Protein AF-A0A3P8VB24-F1 (afdb_monomer_lite)

Secondary structure (DSSP, 8-state):
-PPP------SSHHHHT-SSHHHHHHT--SSSPPPS---SPP-----GGGG-

InterPro domains:
  IPR036918 Pyruvate kinase, C-terminal domain superfamily [G3DSA:3.40.1380.20] (2-46)

Sequence (52 aa):
MALPDSFIQQQQLDASMADTFLEHLCLLDIDQEPITARNTSIICTIGECDNQ

Radius of gyration: 18.05 Å; chains: 1; bounding box: 48×22×46 Å

Foldseek 3Di:
DDDPPPPPQLALVVLVPDPDPVSSVVSDDPVGDHDPDDPDDDDDDDDPVVVD

Structure (mmCIF, N/CA/C/O backbone):
data_AF-A0A3P8VB24-F1
#
_entry.id   AF-A0A3P8VB24-F1
#
loop_
_atom_site.group_PDB
_atom_site.id
_atom_site.type_symbol
_atom_site.label_atom_id
_atom_site.label_alt_id
_atom_site.label_comp_id
_atom_site.label_asym_id
_atom_site.label_entity_id
_atom_site.label_seq_id
_atom_site.pdbx_PDB_ins_code
_atom_site.Cartn_x
_atom_site.Cartn_y
_atom_site.Cartn_z
_atom_site.occupancy
_atom_site.B_iso_or_equiv
_atom_site.auth_seq_id
_atom_site.auth_comp_id
_atom_site.auth_asym_id
_atom_site.auth_atom_id
_atom_site.pdbx_PDB_model_num
ATOM 1 N N . MET A 1 1 ? -30.568 13.831 -13.883 1.00 38.59 1 MET A N 1
ATOM 2 C CA . MET A 1 1 ? -29.391 14.540 -13.343 1.00 38.59 1 MET A CA 1
ATOM 3 C C . MET A 1 1 ? -28.790 13.639 -12.287 1.00 38.59 1 MET A C 1
ATOM 5 O O . MET A 1 1 ? -29.366 13.535 -11.215 1.00 38.59 1 MET A O 1
ATOM 9 N N . ALA A 1 2 ? -27.741 12.896 -12.639 1.00 49.28 2 ALA A N 1
ATOM 10 C CA . ALA A 1 2 ? -26.994 12.118 -11.659 1.00 49.28 2 ALA A CA 1
ATOM 11 C C . ALA A 1 2 ? -26.271 13.112 -10.743 1.00 49.28 2 ALA A C 1
ATOM 13 O O . ALA A 1 2 ? -25.626 14.038 -11.239 1.00 49.28 2 ALA A O 1
ATOM 14 N N . LEU A 1 3 ? -26.463 12.975 -9.432 1.00 56.50 3 LEU A N 1
ATOM 15 C CA . LEU A 1 3 ? -25.636 13.660 -8.444 1.00 56.50 3 LEU A CA 1
ATOM 16 C C . LEU A 1 3 ? -24.171 13.311 -8.759 1.00 56.50 3 LEU A C 1
ATOM 18 O O . LEU A 1 3 ? -23.921 12.167 -9.145 1.00 56.50 3 LEU A O 1
ATOM 22 N N . PRO A 1 4 ? -23.212 14.248 -8.652 1.00 58.19 4 PRO A N 1
ATOM 23 C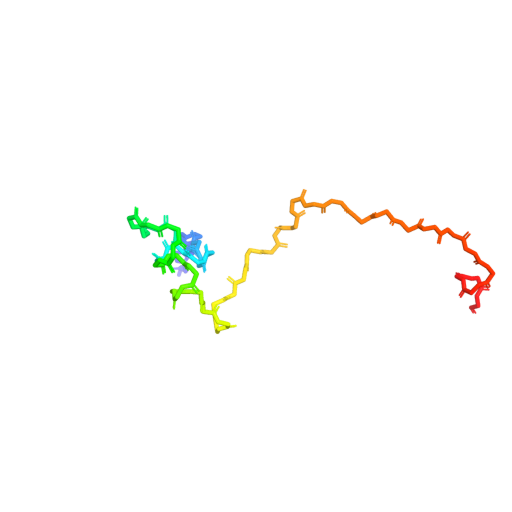 CA . PRO A 1 4 ? -21.817 13.842 -8.644 1.00 58.19 4 PRO A CA 1
ATOM 24 C C . PRO A 1 4 ? -21.687 12.845 -7.494 1.00 58.19 4 PRO A C 1
ATOM 26 O O . PRO A 1 4 ? -22.050 13.193 -6.369 1.00 58.19 4 PRO A O 1
ATOM 29 N N . ASP A 1 5 ? -21.261 11.614 -7.784 1.00 59.16 5 ASP A N 1
ATOM 30 C CA . ASP A 1 5 ? -20.845 10.675 -6.748 1.00 59.16 5 ASP A CA 1
ATOM 31 C C . ASP A 1 5 ? -19.865 11.446 -5.871 1.00 59.16 5 ASP A C 1
ATOM 33 O O . ASP A 1 5 ? -18.765 11.806 -6.301 1.00 59.16 5 ASP A O 1
ATOM 37 N N . SER A 1 6 ? -20.308 11.830 -4.675 1.00 55.69 6 SER A N 1
ATOM 38 C CA . SER A 1 6 ? -19.427 12.384 -3.667 1.00 55.69 6 SER A CA 1
ATOM 39 C C . SER A 1 6 ? -18.408 11.288 -3.434 1.00 55.69 6 SER A C 1
ATOM 41 O O . SER A 1 6 ? -18.787 10.264 -2.885 1.00 55.69 6 SER A O 1
ATOM 43 N N . PHE A 1 7 ? -17.192 11.463 -3.953 1.00 57.69 7 PHE A N 1
ATOM 44 C CA . PHE A 1 7 ? -16.084 10.513 -3.911 1.00 57.69 7 PHE A CA 1
ATOM 45 C C . PHE A 1 7 ? -16.072 9.755 -2.575 1.00 57.69 7 PHE A C 1
ATOM 47 O O . PHE A 1 7 ? -15.576 10.267 -1.572 1.00 57.69 7 PHE A O 1
ATOM 54 N N . ILE A 1 8 ? -16.692 8.570 -2.537 1.00 58.69 8 ILE A N 1
ATOM 55 C CA . ILE A 1 8 ? -16.695 7.736 -1.340 1.00 58.69 8 ILE A CA 1
ATOM 56 C C . ILE A 1 8 ? -15.351 7.033 -1.363 1.00 58.69 8 ILE A C 1
ATOM 58 O O . ILE A 1 8 ? -15.090 6.146 -2.172 1.00 58.69 8 ILE A O 1
ATOM 62 N N . GLN A 1 9 ? -14.458 7.521 -0.515 1.00 57.88 9 GLN A N 1
ATOM 63 C CA . GLN A 1 9 ? -13.104 7.024 -0.387 1.00 57.88 9 GLN A CA 1
ATOM 64 C C . GLN A 1 9 ? -13.155 5.636 0.270 1.00 57.88 9 GLN A C 1
ATOM 66 O O . GLN A 1 9 ? -13.133 5.535 1.480 1.00 57.88 9 GLN A O 1
ATOM 71 N N . GLN A 1 10 ? -13.215 4.550 -0.500 1.00 68.25 10 GLN A N 1
ATOM 72 C CA . GLN A 1 10 ? -13.259 3.161 0.009 1.00 68.25 10 GLN A CA 1
ATOM 73 C C . GLN A 1 10 ? -11.882 2.631 0.490 1.00 68.25 10 GLN A C 1
ATOM 75 O O . GLN A 1 10 ? -11.654 1.434 0.605 1.00 68.25 10 GLN A O 1
ATOM 80 N N . GLN A 1 11 ? -10.930 3.524 0.792 1.00 78.38 11 GLN A N 1
ATOM 81 C CA . GLN A 1 11 ? -9.520 3.211 1.072 1.00 78.38 11 GLN A CA 1
ATOM 82 C C . GLN A 1 11 ? -9.275 2.564 2.448 1.00 78.38 11 GLN A C 1
ATOM 84 O O . GLN A 1 11 ? -8.596 3.159 3.287 1.00 78.38 11 GLN A O 1
ATOM 89 N N . GLN A 1 12 ? -9.792 1.364 2.710 1.00 81.69 12 GLN A N 1
ATOM 90 C CA . GLN A 1 12 ? -9.580 0.696 4.004 1.00 81.69 12 GLN A CA 1
ATOM 91 C C . GLN A 1 12 ? -9.989 1.601 5.189 1.00 81.69 12 GLN A C 1
ATOM 93 O O . GLN A 1 12 ? -9.320 1.614 6.224 1.00 81.69 12 GLN A O 1
ATOM 98 N N . LEU A 1 13 ? -11.039 2.425 5.028 1.00 85.31 13 LEU A N 1
ATOM 99 C CA . LEU A 1 13 ? -11.408 3.431 6.034 1.00 85.31 13 LEU A CA 1
ATOM 100 C C . LEU A 1 13 ? -11.770 2.784 7.373 1.00 85.31 13 LEU A C 1
ATOM 102 O O . LEU A 1 13 ? -11.351 3.289 8.413 1.00 85.31 13 LEU A O 1
ATOM 106 N N . ASP A 1 14 ? -12.452 1.642 7.343 1.00 82.69 14 ASP A N 1
ATOM 107 C CA . ASP A 1 14 ? -12.808 0.889 8.548 1.00 82.69 14 ASP A CA 1
ATOM 108 C C . ASP A 1 14 ? -11.555 0.421 9.297 1.00 82.69 14 ASP A C 1
ATOM 110 O O . ASP A 1 14 ? -11.403 0.686 10.489 1.00 82.69 14 ASP A O 1
ATOM 114 N N . ALA A 1 15 ? -10.590 -0.170 8.584 1.00 87.38 15 ALA A N 1
ATOM 115 C CA . ALA A 1 15 ? -9.300 -0.530 9.163 1.00 87.38 15 ALA A CA 1
ATOM 116 C C . ALA A 1 15 ? -8.517 0.705 9.645 1.00 87.38 15 ALA A C 1
ATOM 118 O O . ALA A 1 15 ? -7.773 0.618 10.620 1.00 87.38 15 ALA A O 1
ATOM 119 N N . SER A 1 16 ? -8.659 1.861 8.988 1.00 87.44 16 SER A N 1
ATOM 120 C CA . SER A 1 16 ? -7.979 3.106 9.381 1.00 87.44 16 SER A CA 1
ATOM 121 C C . SER A 1 16 ? -8.501 3.708 10.690 1.00 87.44 16 SER A C 1
ATOM 123 O O . SER A 1 16 ? -7.795 4.493 11.320 1.00 87.44 16 SER A O 1
ATOM 125 N N . MET A 1 17 ? -9.713 3.327 11.105 1.00 90.38 17 MET A N 1
ATOM 126 C CA . MET A 1 17 ? -10.349 3.770 12.347 1.00 90.38 17 MET A CA 1
ATOM 127 C C . MET A 1 17 ? -10.065 2.858 13.551 1.00 90.38 17 MET A C 1
ATOM 129 O O . MET A 1 17 ? -10.564 3.138 14.637 1.00 90.38 17 MET A O 1
ATOM 133 N N . ALA A 1 18 ? -9.287 1.785 13.381 1.00 92.31 18 ALA A N 1
ATOM 134 C CA . ALA A 1 18 ? -8.948 0.857 14.458 1.00 92.31 18 ALA A CA 1
ATOM 135 C C . ALA A 1 18 ? -8.162 1.530 15.600 1.00 92.31 18 ALA A C 1
ATOM 137 O O . ALA A 1 18 ? -7.283 2.362 15.360 1.00 92.31 18 ALA A O 1
ATOM 138 N N . ASP A 1 19 ? -8.412 1.104 16.841 1.00 95.19 19 ASP A N 1
ATOM 139 C CA . ASP A 1 19 ? -7.765 1.676 18.030 1.00 95.19 19 ASP A CA 1
ATOM 140 C C . ASP A 1 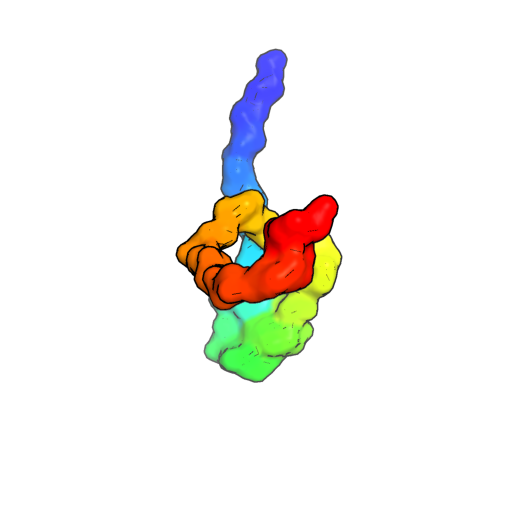19 ? -6.328 1.163 18.209 1.00 95.19 19 ASP A C 1
ATOM 142 O O . ASP A 1 19 ? -5.486 1.800 18.852 1.00 95.19 19 ASP A O 1
ATOM 146 N N . THR A 1 20 ? -6.026 -0.012 17.648 1.00 95.19 20 THR A N 1
ATOM 147 C CA . THR A 1 20 ? -4.705 -0.637 17.743 1.00 95.19 20 THR A CA 1
ATOM 148 C C . THR A 1 20 ? -4.163 -1.043 16.382 1.00 95.19 20 THR A C 1
ATOM 150 O O . THR A 1 20 ? -4.897 -1.392 15.460 1.00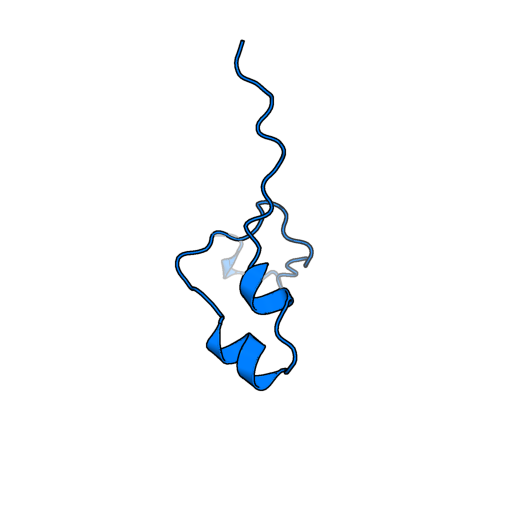 95.19 20 THR A O 1
ATOM 153 N N . PHE A 1 21 ? -2.835 -1.082 16.270 1.00 95.19 21 PHE A N 1
ATOM 154 C CA . PHE A 1 21 ? -2.180 -1.538 15.045 1.00 95.19 21 PHE A CA 1
ATOM 155 C C . PHE A 1 21 ? -2.512 -2.999 14.701 1.00 95.19 21 PHE A C 1
ATOM 157 O O . PHE A 1 21 ? -2.644 -3.342 13.532 1.00 95.19 21 PHE A O 1
ATOM 164 N N . LEU A 1 22 ? -2.671 -3.867 15.707 1.00 96.56 22 LEU A N 1
ATOM 165 C CA . LEU A 1 22 ? -3.037 -5.263 15.468 1.00 96.56 22 LEU A CA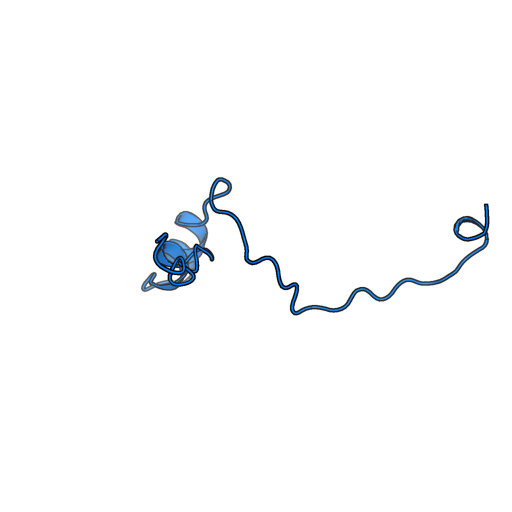 1
ATOM 166 C C . LEU A 1 22 ? -4.460 -5.379 14.906 1.00 96.56 22 LEU A C 1
ATOM 168 O O . LEU A 1 22 ? -4.684 -6.136 13.969 1.00 96.56 22 LEU A O 1
ATOM 172 N N . GLU A 1 23 ? -5.402 -4.613 15.450 1.00 94.88 23 GLU A N 1
ATOM 173 C CA . GLU A 1 23 ? -6.778 -4.559 14.957 1.00 94.88 23 GLU A CA 1
ATOM 174 C C . GLU A 1 23 ? -6.848 -4.007 13.530 1.00 94.88 23 GLU A C 1
ATOM 176 O O . GLU A 1 23 ? -7.516 -4.603 12.692 1.00 94.88 23 GLU A O 1
ATOM 181 N N . HIS A 1 24 ? -6.074 -2.962 13.216 1.00 94.75 24 HIS A N 1
ATOM 182 C CA . HIS A 1 24 ? -5.930 -2.459 11.849 1.00 94.75 24 HIS A CA 1
ATOM 183 C C . HIS A 1 24 ? -5.542 -3.573 10.865 1.00 94.75 24 HIS A C 1
ATOM 185 O O . HIS A 1 24 ? -6.178 -3.721 9.826 1.00 94.75 24 HIS A O 1
ATOM 191 N N . LEU A 1 25 ? -4.534 -4.389 11.203 1.00 94.50 25 LEU A N 1
ATOM 192 C CA . LEU A 1 25 ? -4.097 -5.501 10.351 1.00 94.50 25 LEU A CA 1
ATOM 193 C C . LEU A 1 25 ? -5.178 -6.575 10.182 1.00 94.50 25 LEU A C 1
ATOM 195 O O . LEU A 1 25 ? -5.308 -7.141 9.099 1.00 94.50 25 LEU A O 1
ATOM 199 N N . CYS A 1 26 ? -5.941 -6.859 11.238 1.00 94.50 26 CYS A N 1
ATOM 200 C CA . CYS A 1 26 ? -7.035 -7.831 11.202 1.00 94.50 26 CYS A CA 1
ATOM 201 C C . CYS A 1 26 ? -8.236 -7.357 10.372 1.00 94.50 26 CYS A C 1
ATOM 203 O O . CYS A 1 26 ? -9.003 -8.194 9.905 1.00 94.50 26 CYS A O 1
ATOM 205 N N . LEU A 1 27 ? -8.408 -6.042 10.214 1.00 94.06 27 LEU A N 1
ATOM 206 C CA . LEU A 1 27 ? -9.505 -5.423 9.467 1.00 94.06 27 LEU A CA 1
ATOM 207 C C . LEU A 1 27 ? -9.163 -5.141 7.996 1.00 94.06 27 LEU A C 1
ATOM 209 O O . LEU A 1 27 ? -10.000 -4.592 7.284 1.00 94.06 27 LEU A O 1
ATOM 213 N N . LEU A 1 28 ? -7.958 -5.492 7.533 1.00 93.69 28 LEU A N 1
ATOM 214 C CA . LEU A 1 28 ? -7.594 -5.332 6.126 1.00 93.69 28 LEU A CA 1
ATOM 215 C C . LEU A 1 28 ? -8.459 -6.232 5.237 1.00 93.69 28 LEU A C 1
ATOM 217 O O . LEU A 1 28 ? -8.495 -7.450 5.418 1.00 93.69 28 LEU A O 1
ATOM 221 N N . ASP A 1 29 ? -9.103 -5.619 4.248 1.00 91.69 29 ASP A N 1
ATOM 222 C CA . ASP A 1 29 ? -10.048 -6.277 3.346 1.00 91.69 29 ASP A CA 1
ATOM 223 C C . ASP A 1 29 ? -9.533 -6.256 1.898 1.00 91.69 29 ASP A C 1
ATOM 225 O O . ASP A 1 29 ? -9.179 -5.203 1.368 1.00 91.69 29 ASP A O 1
ATOM 229 N N . ILE A 1 30 ? -9.479 -7.419 1.248 1.00 92.19 30 ILE A N 1
ATOM 230 C CA . ILE A 1 30 ? -9.005 -7.557 -0.139 1.00 92.19 30 ILE A CA 1
ATOM 231 C C . ILE A 1 30 ? -10.060 -7.168 -1.177 1.00 92.19 30 ILE A C 1
ATOM 233 O O . ILE A 1 30 ? -9.701 -6.901 -2.322 1.00 92.19 30 ILE A O 1
ATOM 237 N N . ASP A 1 31 ? -11.332 -7.134 -0.784 1.00 90.94 31 ASP A N 1
ATOM 238 C CA . ASP A 1 31 ? -12.443 -6.820 -1.680 1.00 90.94 31 ASP A CA 1
ATOM 239 C C . ASP A 1 31 ? -12.676 -5.298 -1.793 1.00 90.94 31 ASP A C 1
ATOM 241 O O . ASP A 1 31 ? -13.416 -4.837 -2.662 1.00 90.94 31 ASP A O 1
ATOM 245 N N . GLN A 1 32 ? -12.009 -4.498 -0.951 1.00 86.75 32 GLN A N 1
ATOM 246 C CA . GLN A 1 32 ? -12.062 -3.035 -0.977 1.00 86.75 32 GLN A CA 1
ATOM 247 C C . GLN A 1 32 ? -11.083 -2.450 -2.002 1.00 86.75 32 GLN A C 1
ATOM 249 O O . GLN A 1 32 ? -9.860 -2.591 -1.884 1.00 86.75 32 GLN A O 1
ATOM 254 N N . GLU A 1 33 ? -11.610 -1.724 -2.988 1.00 87.94 33 GLU A N 1
ATOM 255 C CA . GLU A 1 33 ? -10.790 -1.085 -4.018 1.00 87.94 33 GLU A CA 1
ATOM 256 C C . GLU A 1 33 ? -9.973 0.104 -3.467 1.00 87.94 33 GLU A C 1
ATOM 258 O O . GLU A 1 33 ? -10.502 0.970 -2.758 1.00 87.94 33 GLU A O 1
ATOM 263 N N . PRO A 1 34 ? -8.676 0.216 -3.819 1.00 87.31 34 PRO A N 1
ATOM 264 C CA . PRO A 1 34 ? -7.878 1.389 -3.488 1.00 87.31 34 PRO A CA 1
ATOM 265 C C . PRO A 1 34 ? -8.293 2.591 -4.347 1.00 87.31 34 PRO A C 1
ATOM 267 O O . PRO A 1 34 ? -9.008 2.476 -5.340 1.00 87.31 34 PRO A O 1
ATOM 270 N N . ILE A 1 35 ? -7.767 3.775 -4.026 1.00 87.50 35 ILE A N 1
ATOM 271 C CA . ILE A 1 35 ? -7.929 4.914 -4.936 1.00 87.50 35 ILE A CA 1
ATOM 272 C C . ILE A 1 35 ? -7.190 4.730 -6.251 1.00 87.50 35 ILE A C 1
ATOM 274 O O . ILE A 1 35 ? -6.108 4.153 -6.316 1.00 87.50 35 ILE A O 1
ATOM 278 N N . THR A 1 36 ? -7.737 5.370 -7.283 1.00 87.62 36 THR A N 1
ATOM 279 C CA . THR A 1 36 ? -7.130 5.450 -8.612 1.00 87.62 36 THR A CA 1
ATOM 280 C C . THR A 1 36 ? -5.754 6.123 -8.596 1.00 87.62 36 THR A C 1
ATOM 282 O O . THR A 1 36 ? -4.887 5.778 -9.394 1.00 87.62 36 THR A O 1
ATOM 285 N N . ALA A 1 37 ? -5.529 7.098 -7.707 1.00 88.56 37 ALA A N 1
ATOM 286 C CA . ALA A 1 37 ? -4.252 7.798 -7.631 1.00 88.56 37 ALA A CA 1
ATOM 287 C C . ALA A 1 37 ? -3.209 6.975 -6.860 1.00 88.56 37 ALA A C 1
ATOM 289 O O . ALA A 1 37 ? -3.366 6.670 -5.679 1.00 88.56 37 ALA A O 1
ATOM 290 N N . ARG A 1 38 ? -2.089 6.672 -7.519 1.00 91.69 38 ARG A N 1
ATOM 291 C CA . ARG A 1 38 ? -0.921 6.088 -6.863 1.00 91.69 38 ARG A CA 1
ATOM 292 C C . ARG A 1 38 ? 0.019 7.198 -6.395 1.00 91.69 38 ARG A C 1
ATOM 294 O O . ARG A 1 38 ? 0.664 7.850 -7.209 1.00 91.69 38 ARG A O 1
ATOM 301 N N . ASN A 1 39 ? 0.144 7.361 -5.080 1.00 90.69 39 ASN A N 1
ATOM 302 C CA . ASN A 1 39 ? 0.992 8.404 -4.487 1.00 90.69 39 ASN A CA 1
ATOM 303 C C . ASN A 1 39 ? 2.498 8.110 -4.580 1.00 90.69 39 ASN A C 1
ATOM 305 O O . ASN A 1 39 ? 3.315 9.023 -4.507 1.00 90.69 39 ASN A O 1
ATOM 309 N N . THR A 1 40 ? 2.886 6.841 -4.713 1.00 93.56 40 THR A N 1
ATOM 310 C CA . THR A 1 40 ? 4.295 6.448 -4.839 1.00 93.56 40 THR A CA 1
ATOM 311 C C . THR A 1 40 ? 4.724 6.482 -6.307 1.00 93.56 40 THR A C 1
ATOM 313 O O . THR A 1 40 ? 3.918 6.222 -7.196 1.00 93.56 40 THR A O 1
ATOM 316 N N . SER A 1 41 ? 5.986 6.796 -6.610 1.00 95.12 41 SER A N 1
ATOM 317 C CA . SER A 1 41 ? 6.547 6.738 -7.973 1.00 95.12 41 SER A CA 1
ATOM 318 C C . SER A 1 41 ? 7.195 5.373 -8.254 1.00 95.12 41 SER A C 1
ATOM 320 O O . SER A 1 41 ? 7.568 4.654 -7.326 1.00 95.12 41 SER A O 1
ATOM 322 N N . ILE A 1 42 ? 7.237 4.956 -9.523 1.00 96.62 42 ILE A N 1
ATOM 323 C CA . ILE A 1 42 ? 7.951 3.749 -9.971 1.00 96.62 42 ILE A CA 1
ATOM 324 C C . ILE A 1 42 ? 9.232 4.253 -10.622 1.00 96.62 42 ILE A C 1
ATOM 326 O O . ILE A 1 42 ? 9.183 5.130 -11.483 1.00 96.62 42 ILE A O 1
ATOM 330 N N . ILE A 1 43 ? 10.366 3.710 -10.189 1.00 96.06 43 ILE A N 1
ATOM 331 C CA . ILE A 1 43 ? 11.673 3.955 -10.793 1.00 96.06 43 ILE A CA 1
ATOM 332 C C . ILE A 1 43 ? 12.152 2.614 -11.338 1.00 96.06 43 ILE A C 1
ATOM 334 O O . ILE A 1 43 ? 12.259 1.649 -10.584 1.00 96.06 43 ILE A O 1
ATOM 338 N N . CYS A 1 44 ? 12.425 2.563 -12.639 1.00 92.75 44 CYS A N 1
ATOM 339 C CA . CYS A 1 44 ? 12.902 1.365 -13.321 1.00 92.75 44 CYS A CA 1
ATOM 340 C C . CYS A 1 44 ? 14.337 1.582 -13.804 1.00 92.75 44 CYS A C 1
ATOM 342 O O . CYS A 1 44 ? 14.661 2.631 -14.364 1.00 92.75 44 CYS A O 1
ATOM 344 N N . THR A 1 45 ? 15.194 0.586 -13.583 1.00 92.88 45 THR A N 1
ATOM 345 C CA . THR A 1 45 ? 16.507 0.511 -14.230 1.00 92.88 45 THR A CA 1
ATOM 346 C C . THR A 1 45 ? 16.307 0.063 -15.669 1.00 92.88 45 THR A C 1
ATOM 348 O O . THR A 1 45 ? 15.631 -0.935 -15.886 1.00 92.88 45 THR A O 1
ATOM 351 N N . ILE A 1 46 ? 16.898 0.781 -16.623 1.00 92.25 46 ILE A N 1
ATOM 352 C CA . ILE A 1 46 ? 16.792 0.453 -18.047 1.00 92.25 46 ILE A CA 1
ATOM 353 C C . ILE A 1 46 ? 17.915 -0.508 -18.447 1.00 92.25 46 ILE A C 1
ATOM 355 O O . ILE A 1 46 ? 19.083 -0.242 -18.149 1.00 92.25 46 ILE A O 1
ATOM 359 N N . GLY A 1 47 ? 17.567 -1.600 -19.131 1.00 91.31 47 GLY A N 1
ATOM 360 C CA . GLY A 1 47 ? 18.507 -2.585 -19.678 1.00 91.31 47 GLY A CA 1
ATOM 361 C C . GLY A 1 47 ? 18.098 -3.111 -21.059 1.00 91.31 47 GLY A C 1
ATOM 362 O O . GLY A 1 47 ? 17.104 -2.683 -21.634 1.00 91.31 47 GLY A O 1
ATOM 363 N N . GLU A 1 48 ? 18.862 -4.058 -21.612 1.00 81.19 48 GLU A N 1
ATOM 364 C CA . GLU A 1 48 ? 18.662 -4.555 -22.990 1.00 81.19 48 GLU A CA 1
ATOM 365 C C . GLU A 1 48 ? 17.322 -5.290 -23.202 1.00 81.19 48 GLU A C 1
ATOM 367 O O . GLU A 1 48 ? 16.843 -5.379 -24.329 1.00 81.19 48 GLU A O 1
ATOM 372 N N . CYS A 1 49 ? 16.675 -5.747 -22.123 1.00 78.69 49 CYS A N 1
ATOM 373 C CA . CYS A 1 49 ? 15.324 -6.319 -22.156 1.00 78.69 49 CYS A CA 1
ATOM 374 C C . CYS A 1 49 ? 14.213 -5.282 -22.396 1.00 78.69 49 CYS A C 1
ATOM 376 O O . CYS A 1 49 ? 13.124 -5.671 -22.804 1.00 78.69 49 CYS A O 1
ATOM 378 N N . ASP A 1 50 ? 14.462 -3.990 -22.157 1.00 67.94 50 ASP A N 1
ATOM 379 C CA . ASP A 1 50 ? 13.452 -2.933 -22.323 1.00 67.94 50 ASP A CA 1
ATOM 380 C C . ASP A 1 50 ? 13.391 -2.388 -23.764 1.00 67.94 50 ASP A C 1
ATOM 382 O O . ASP A 1 50 ? 12.577 -1.515 -24.059 1.00 67.94 50 ASP A O 1
ATOM 386 N N . ASN A 1 51 ? 14.266 -2.877 -24.656 1.00 61.81 51 ASN A N 1
ATOM 387 C CA . ASN A 1 51 ? 14.417 -2.408 -26.039 1.00 61.81 51 ASN A CA 1
ATOM 388 C C . ASN A 1 51 ? 14.071 -3.485 -27.096 1.00 61.81 51 ASN A C 1
ATOM 390 O O . ASN A 1 51 ? 14.515 -3.374 -28.242 1.00 61.81 51 ASN A O 1
ATOM 394 N N . GLN A 1 52 ? 13.330 -4.536 -26.709 1.00 55.25 52 GLN A N 1
ATOM 395 C CA . GLN A 1 52 ? 12.708 -5.512 -27.626 1.00 55.25 52 GLN A CA 1
ATOM 396 C C . GLN A 1 52 ? 11.303 -5.074 -28.041 1.00 55.25 52 GLN A C 1
ATOM 398 O O . GLN A 1 52 ? 10.942 -5.370 -29.203 1.00 55.25 52 GLN A O 1
#

Organism: Cynoglossus semilaevis (NCBI:txid244447)

pLDDT: mean 82.16, std 15.39, range [38.59, 96.62]

=== Feature glossary ===
Feature key, reading from the visual/contextual features back to the raw sequence:

Rendered structure images. Structure images are PyMOL renders from six orthogonal camera directions. Cartoon representation draws helices as coils and strands as arrows; sticks shows the backbone as bonds; surface shows the solvent-excluded envelope. Rainbow coloring maps sequence position to hue (blue→red, N→C); chain coloring assigns a distinct color per polypeptide.

Contact-map, Ramachandran, and PAE plots. Three diagnostic plots accompany the record. The Cα contact map visualizes the tertiary structure as a 2D adjacency matrix (8 Å cutoff, sequence-local contacts suppressed). The Ramachandran plot shows the distribution of backbone (φ, ψ) torsions, with points in the α and β basins reflecting secondary structure content. The PAE plot shows AlphaFold's inter-residue confidence as a color matrix.

InterPro / GO / CATH / organism. The annotation block draws on four external resources. InterPro: which protein families and domains the sequence belongs to. GO: standardized terms for what the protein does, what process it participates in, and where in the cell it acts. CATH: which structural fold it has in the CATH hierarchy. Organism: the species of origin.

Nearest PDB structures. Structural nearest neighbors (via Foldseek easy-search vs the PDB). Reported per hit: target PDB id, E-value, and alignment TM-score. A TM-score above ~0.5 is the conventional threshold for 'same fold'.

Predicted aligned error. Predicted aligned error is AlphaFold's pairwise confidence. Unlike pLDDT (per-residue), PAE is per-residue-pair and captures whether two parts of the structure are correctly placed relative to each other. Units are ångströms of expected positional error.

Solvent-accessible surface area. SASA measures how much of the protein is reachable by solvent. It is computed by rolling a water-sized probe over the atomic surface and summin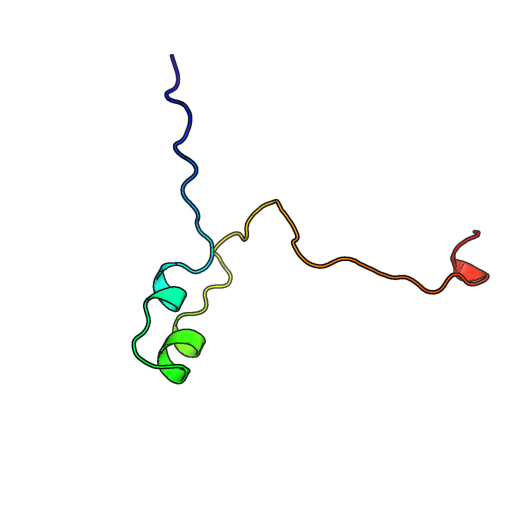g the exposed area (Å²). Per-residue SASA distinguishes core (buried, low SASA) from surface (exposed, high SASA) residues; total SASA is a whole-molecule size measure.

B-factor. Crystallographic B-factors measure how much each atom's electron density is smeared out, in Å². They rise in mobile loops and surface residues and fall in the buried interior. In AlphaFold models this column is repurposed to hold pLDDT instead.

pLDDT. For AlphaFold models, the B-factor field carries pLDDT — the model's own estimate of local accuracy on a 0–100 scale. Regions with pLDDT<50 should be treated as essentially unmodeled; they often correspond to intrinsically disordered segments.

Backbone torsions (φ/ψ). φ (phi) and ψ (psi) are the two rotatable backbone dihedrals per residue: φ is the C(i-1)–N–Cα–C torsion, ψ is the N–Cα–C–N(i+1) torsion, both in degrees on (−180°, 180°]. α-helical residues cluster near (−60°, −45°); β-strand residues near (−120°, +130°). A Ramachandran plot is simply a scatter of (φ, ψ) for every residue.

Radius of gyration, Cα contacts, bounding box. Radius of gyration (Rg) is the root-mean-square distance of Cα atoms from their centroid — a single number for overall size and compactness.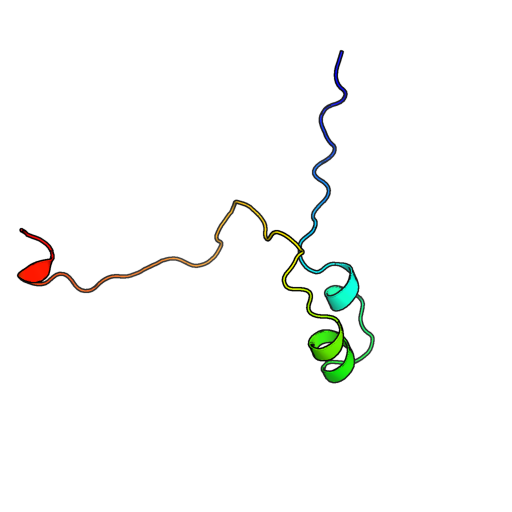 A globular domain of N residues has Rg ≈ 2.2·N^0.38 Å; an extended or disordered chain has a much larger Rg. The Cα contact count is the number of residue pairs whose Cα atoms are within 8 Å and are more than four positions apart in sequence — a standard proxy for tertiary packing density. The bounding box is the smallest axis-aligned box enclosing all Cα atoms.

Secondary structure (3-state, P-SEA). Three-state secondary structure (P-SEA) collapses the eight DSSP classes into helix (a), strand (b), and coil (c). P-SEA assigns these from Cα geometry alone — distances and angles — without requiring backbone oxygens, so it works on any Cα trace.

Secondary structure (8-state, DSSP). Secondary structure is the local, repeating backbone conformation. DSSP classifies it into eight states by reading the hydrogen-bond network: three helix types (H, G, I), two β types (E, B), two non-regular types (T, S), and unstructured coil (-).

Foldseek 3Di. The Foldseek 3Di string encodes local tertiary geometry as a 20-letter alphabet — one character per residue — derived from the relative positions of nearby Cα atoms. Unlike the amino-acid sequence, 3Di is a direct function of the 3D structure, so two proteins with the same fold have similar 3Di strings even at low sequence identity.

mmCIF coordinates. Structure coordinates are given as an mmCIF _atom_site loop: one row per atom with element, residue name, chain id, sequence number, and x/y/z position in Å. Only the four main-chain atoms per residue are included here; side chains are omitted to keep the record compact.

Sequence. This is the polypeptide sequence — one letter per residue, N-terminus first. Length ranges from a few dozen residues for small domains to over a thousand for large multi-domain proteins.